Protein AF-A0AAV5U8G8-F1 (afdb_monomer_lite)

Radius of gyration: 18.08 Å; chains: 1; bounding box: 41×36×53 Å

Sequence (95 aa):
ITATPTMKFTYSPPLSWTWNPHATAGGGQSLSESAAQNRINSDIEYAVLKAVESYGYSTSGVSVRNAVGPESIVIAKPADTKCTAAGIPSIIVCC

Structure (mmCIF, N/CA/C/O backbone):
data_AF-A0AAV5U8G8-F1
#
_entry.id   AF-A0AAV5U8G8-F1
#
loop_
_atom_site.group_PDB
_atom_site.id
_atom_site.type_symbol
_atom_site.label_atom_id
_atom_site.label_alt_id
_atom_site.label_comp_id
_atom_site.label_asym_id
_atom_site.label_entity_id
_atom_site.label_seq_id
_atom_site.pdbx_PDB_ins_code
_atom_site.Cartn_x
_atom_site.Cartn_y
_atom_site.Cartn_z
_atom_site.occupancy
_atom_site.B_iso_or_equiv
_atom_site.auth_seq_id
_atom_site.auth_comp_id
_atom_site.auth_asym_id
_atom_site.auth_atom_id
_atom_site.pdbx_PDB_model_num
ATOM 1 N N . ILE A 1 1 ? -9.696 8.481 25.656 1.00 56.03 1 ILE A N 1
ATOM 2 C CA . ILE A 1 1 ? -9.118 7.123 25.520 1.00 56.03 1 ILE A CA 1
ATOM 3 C C . ILE A 1 1 ? -8.782 6.940 24.052 1.00 56.03 1 ILE A C 1
ATOM 5 O O . ILE A 1 1 ? -9.686 7.055 23.236 1.00 56.03 1 ILE A O 1
ATOM 9 N N . THR A 1 2 ? -7.510 6.739 23.718 1.00 62.75 2 THR A N 1
ATOM 10 C CA . THR A 1 2 ? -7.081 6.420 22.349 1.00 62.75 2 THR A CA 1
ATOM 11 C C . THR A 1 2 ? -6.875 4.916 22.291 1.00 62.75 2 THR A C 1
ATOM 13 O O . THR A 1 2 ? -6.036 4.391 23.019 1.00 62.75 2 THR A O 1
ATOM 16 N N . ALA A 1 3 ? -7.682 4.217 21.496 1.00 67.56 3 ALA A N 1
ATOM 17 C CA . ALA A 1 3 ? -7.505 2.791 21.258 1.00 67.56 3 ALA A CA 1
ATOM 18 C C . ALA A 1 3 ? -6.594 2.609 20.040 1.00 67.56 3 ALA A C 1
ATOM 20 O O . ALA A 1 3 ? -6.887 3.142 18.972 1.00 67.56 3 ALA A O 1
ATOM 21 N N . THR A 1 4 ? -5.509 1.854 20.203 1.00 70.75 4 THR A N 1
ATOM 22 C CA . THR A 1 4 ? -4.548 1.558 19.130 1.00 70.75 4 THR A CA 1
ATOM 23 C C . THR A 1 4 ? -4.569 0.054 18.848 1.00 70.75 4 THR A C 1
ATOM 25 O O . THR A 1 4 ? -3.691 -0.669 19.321 1.00 70.75 4 THR A O 1
ATOM 28 N N . PRO A 1 5 ? -5.611 -0.466 18.175 1.00 69.38 5 PRO A N 1
ATOM 29 C CA . PRO A 1 5 ? -5.705 -1.890 17.888 1.00 69.38 5 PRO A CA 1
ATOM 30 C C . PRO A 1 5 ? -4.618 -2.309 16.892 1.00 69.38 5 PRO A C 1
ATOM 32 O O . PRO A 1 5 ? -4.447 -1.688 15.845 1.00 69.38 5 PRO A O 1
ATOM 35 N N . THR A 1 6 ? -3.908 -3.394 17.198 1.00 73.88 6 THR A N 1
ATOM 36 C CA . THR A 1 6 ? -2.982 -4.028 16.251 1.00 73.88 6 THR A CA 1
ATOM 37 C C . THR A 1 6 ? -3.747 -5.059 15.430 1.00 73.88 6 THR A C 1
ATOM 39 O O . THR A 1 6 ? -4.318 -5.993 15.988 1.00 73.88 6 THR A O 1
ATOM 42 N N . MET A 1 7 ? -3.749 -4.911 14.105 1.00 69.94 7 MET A N 1
ATOM 43 C CA . MET A 1 7 ? -4.390 -5.850 13.181 1.00 69.94 7 MET A CA 1
ATOM 44 C C . MET A 1 7 ? -3.329 -6.624 12.398 1.00 69.94 7 MET A C 1
ATOM 46 O O . MET A 1 7 ? -2.318 -6.057 11.987 1.00 69.94 7 MET A O 1
ATOM 50 N N . LYS A 1 8 ? -3.566 -7.919 12.170 1.00 75.31 8 LYS A N 1
ATOM 51 C CA . LYS A 1 8 ? -2.730 -8.760 11.308 1.00 75.31 8 LYS A CA 1
ATOM 52 C C . LYS A 1 8 ? -3.512 -9.086 10.041 1.00 75.31 8 LYS A C 1
ATOM 54 O O . LYS A 1 8 ? -4.589 -9.665 10.127 1.00 75.31 8 LYS A O 1
ATOM 59 N N . PHE A 1 9 ? -2.955 -8.749 8.885 1.00 71.19 9 PHE A N 1
ATOM 60 C CA . PHE A 1 9 ? -3.499 -9.116 7.581 1.00 71.19 9 PHE A CA 1
ATOM 61 C C . PHE A 1 9 ? -2.447 -9.881 6.782 1.00 71.19 9 PHE A C 1
ATOM 63 O O . PHE A 1 9 ? -1.246 -9.634 6.901 1.00 71.19 9 PHE A O 1
ATOM 70 N N . THR A 1 10 ? -2.908 -10.836 5.984 1.00 76.62 10 THR A N 1
ATOM 71 C CA . THR A 1 10 ? -2.081 -11.539 5.005 1.00 76.62 10 THR A CA 1
ATOM 72 C C . THR A 1 10 ? -2.331 -10.886 3.657 1.00 76.62 10 THR A C 1
ATOM 74 O O . THR A 1 10 ? -3.479 -10.757 3.243 1.00 76.62 10 THR A O 1
ATOM 77 N N . TYR A 1 11 ? -1.268 -10.458 2.987 1.00 74.25 11 TYR A N 1
ATOM 78 C CA . TYR A 1 11 ? -1.335 -9.872 1.653 1.00 74.25 11 TYR A CA 1
ATOM 79 C C . TYR A 1 11 ? -0.423 -10.651 0.704 1.00 74.25 11 TYR A C 1
ATOM 81 O O . TYR A 1 11 ? 0.547 -11.277 1.131 1.00 74.25 11 TYR A O 1
ATOM 89 N N . SER A 1 12 ? -0.749 -10.612 -0.586 1.00 78.38 12 SER A N 1
ATOM 90 C CA . SER A 1 12 ? 0.134 -11.059 -1.660 1.00 78.38 12 SER A CA 1
ATOM 91 C C . SER A 1 12 ? 0.582 -9.806 -2.413 1.00 78.38 12 SER A C 1
ATOM 93 O O . SER A 1 12 ? -0.272 -9.151 -3.015 1.00 78.38 12 SER A O 1
ATOM 95 N N . PRO A 1 13 ? 1.860 -9.398 -2.303 1.00 73.69 13 PRO A N 1
ATOM 96 C CA . PRO A 1 13 ? 2.308 -8.132 -2.865 1.00 73.69 13 PRO A CA 1
ATOM 97 C C . PRO A 1 13 ? 2.246 -8.181 -4.401 1.00 73.69 13 PRO A C 1
ATOM 99 O O . PRO A 1 13 ? 2.832 -9.081 -5.009 1.00 73.69 13 PRO A O 1
ATOM 102 N N . PRO A 1 14 ? 1.541 -7.243 -5.055 1.00 78.75 14 PRO A N 1
ATOM 103 C CA . PRO A 1 14 ? 1.546 -7.142 -6.507 1.00 78.75 14 PRO A CA 1
ATOM 104 C C . PRO A 1 14 ? 2.902 -6.634 -7.017 1.00 78.75 14 PRO A C 1
ATOM 106 O O . PRO A 1 14 ? 3.630 -5.928 -6.322 1.00 78.75 14 PRO A O 1
ATOM 109 N N . LEU A 1 15 ? 3.208 -6.901 -8.291 1.00 76.06 15 LEU A N 1
ATOM 110 C CA . LEU A 1 15 ? 4.422 -6.399 -8.958 1.00 76.06 15 LEU A CA 1
ATOM 111 C C . LEU A 1 15 ? 4.562 -4.864 -8.895 1.00 76.06 15 LEU A C 1
ATOM 113 O O . LEU A 1 15 ? 5.674 -4.345 -8.947 1.00 76.06 15 LEU A O 1
ATOM 117 N N . SER A 1 16 ? 3.462 -4.126 -8.729 1.00 77.62 16 SER A N 1
ATOM 118 C CA . SER A 1 16 ? 3.450 -2.666 -8.569 1.00 77.62 16 SER A CA 1
ATOM 119 C C . SER A 1 16 ? 4.097 -2.162 -7.271 1.00 77.62 16 SER A C 1
ATOM 121 O O . SER A 1 16 ? 4.453 -0.982 -7.212 1.00 77.62 16 SER A O 1
ATOM 123 N N . TRP A 1 17 ? 4.259 -3.028 -6.263 1.00 82.25 17 TRP A N 1
ATOM 124 C CA . TRP A 1 17 ? 4.968 -2.743 -5.004 1.00 82.25 17 TRP A CA 1
ATOM 125 C C . TRP A 1 17 ? 6.483 -2.882 -5.139 1.00 82.25 17 TRP A C 1
ATOM 127 O O . TRP A 1 17 ? 7.228 -2.598 -4.206 1.00 82.25 17 TRP A O 1
ATOM 137 N N . THR A 1 18 ? 6.945 -3.316 -6.307 1.00 81.69 18 THR A N 1
ATOM 138 C CA . THR A 1 18 ? 8.362 -3.483 -6.593 1.00 81.69 18 THR A CA 1
ATOM 139 C C . THR A 1 18 ? 8.847 -2.323 -7.445 1.00 81.69 18 THR A C 1
ATOM 141 O O . THR A 1 18 ? 8.075 -1.677 -8.172 1.00 81.69 18 THR A O 1
ATOM 144 N N . TRP A 1 19 ? 10.136 -2.035 -7.342 1.00 82.19 19 TRP A N 1
ATOM 145 C CA . TRP A 1 19 ? 10.776 -1.013 -8.153 1.00 82.19 19 TRP A CA 1
ATOM 146 C C . TRP A 1 19 ? 11.977 -1.584 -8.892 1.00 82.19 19 TRP A C 1
ATOM 148 O O . TRP A 1 19 ? 12.625 -2.522 -8.424 1.00 82.19 19 TRP A O 1
ATOM 158 N N . ASN A 1 20 ? 12.264 -1.017 -10.062 1.00 76.62 20 ASN A N 1
ATOM 159 C CA . ASN A 1 20 ? 13.437 -1.388 -10.840 1.00 76.62 20 ASN A CA 1
ATOM 160 C C . ASN A 1 20 ? 14.411 -0.197 -10.910 1.00 76.62 20 ASN A C 1
ATOM 162 O O . ASN A 1 20 ? 14.049 0.829 -11.490 1.00 76.62 20 ASN A O 1
ATOM 166 N N . PRO A 1 21 ? 15.633 -0.307 -10.345 1.00 69.31 21 PRO A N 1
ATOM 167 C CA . PRO A 1 21 ? 16.659 0.736 -10.451 1.00 69.31 21 PRO A CA 1
ATOM 168 C C . PRO A 1 21 ? 17.180 0.924 -11.877 1.00 69.31 21 PRO A C 1
ATOM 170 O O . PRO A 1 21 ? 17.692 1.989 -12.221 1.00 69.31 21 PRO A O 1
ATOM 173 N N . HIS A 1 22 ? 17.072 -0.102 -12.718 1.00 65.50 22 HIS A N 1
ATOM 174 C CA . HIS A 1 22 ? 17.391 -0.008 -14.131 1.00 65.50 22 HIS A CA 1
ATOM 175 C C . HIS A 1 22 ? 16.133 0.477 -14.850 1.00 65.50 22 HIS A C 1
ATOM 177 O O . HIS A 1 22 ? 15.050 -0.035 -14.589 1.00 65.50 22 HIS A O 1
ATOM 183 N N . ALA A 1 23 ? 16.259 1.457 -15.750 1.00 58.75 23 ALA A N 1
ATOM 184 C CA . ALA A 1 23 ? 15.174 2.224 -16.391 1.00 58.75 23 ALA A CA 1
ATOM 185 C C . ALA A 1 23 ? 14.177 1.421 -17.273 1.00 58.75 23 ALA A C 1
ATOM 187 O O . ALA A 1 23 ? 13.566 1.947 -18.198 1.00 58.75 23 ALA A O 1
ATOM 188 N N . THR A 1 24 ? 14.009 0.131 -17.007 1.00 61.97 24 THR A N 1
ATOM 189 C CA . THR A 1 24 ? 13.047 -0.791 -17.601 1.00 61.97 24 THR A CA 1
ATOM 190 C C . THR A 1 24 ? 12.082 -1.266 -16.514 1.00 61.97 24 THR A C 1
ATOM 192 O O . THR A 1 24 ? 12.103 -2.421 -16.097 1.00 61.97 24 THR A O 1
ATOM 195 N N . ALA A 1 25 ? 11.210 -0.370 -16.042 1.00 59.69 25 ALA A N 1
ATOM 196 C CA . ALA A 1 25 ? 10.023 -0.800 -15.307 1.00 59.69 25 ALA A CA 1
ATOM 197 C C . ALA A 1 25 ? 9.142 -1.623 -16.262 1.00 59.69 25 ALA A C 1
ATOM 199 O O . ALA A 1 25 ? 8.531 -1.085 -17.187 1.00 59.69 25 ALA A O 1
ATOM 200 N N . GLY A 1 26 ? 9.135 -2.943 -16.084 1.00 65.44 26 GLY A N 1
ATOM 201 C CA . GLY A 1 26 ? 8.268 -3.865 -16.815 1.00 65.44 26 GLY A CA 1
ATOM 202 C C . GLY A 1 26 ? 7.019 -4.183 -15.998 1.00 65.44 26 GLY A C 1
ATOM 203 O O . GLY A 1 26 ? 7.034 -4.074 -14.779 1.00 65.44 26 GLY A O 1
ATOM 204 N N . GLY A 1 27 ? 5.912 -4.562 -16.643 1.00 65.12 27 GLY A N 1
ATOM 205 C CA . GLY A 1 27 ? 4.775 -5.186 -15.944 1.00 65.12 27 GLY A CA 1
ATOM 206 C C . GLY A 1 27 ? 4.109 -4.360 -14.828 1.00 65.12 27 GLY A C 1
ATOM 207 O O . GLY A 1 27 ? 3.534 -4.945 -13.917 1.00 65.12 27 GLY A O 1
ATOM 208 N N . GLY A 1 28 ? 4.184 -3.023 -14.870 1.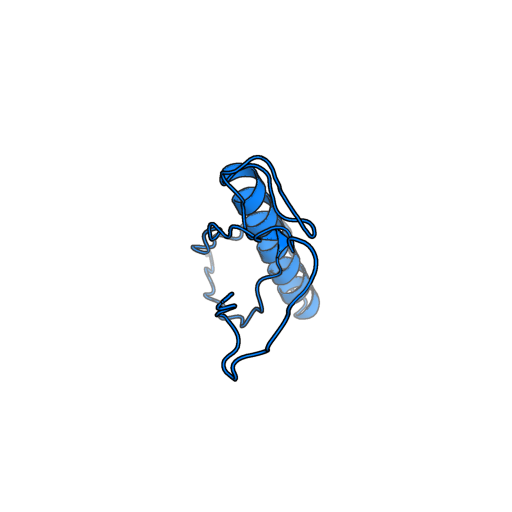00 69.88 28 GLY A N 1
ATOM 209 C CA . GLY A 1 28 ? 3.536 -2.138 -13.886 1.00 69.88 28 GLY A CA 1
ATOM 210 C C . GLY A 1 28 ? 4.376 -1.775 -12.651 1.00 69.88 28 GLY A C 1
ATOM 211 O O . GLY A 1 28 ? 3.847 -1.126 -11.742 1.00 69.88 28 GLY A O 1
ATOM 212 N N . GLN A 1 29 ? 5.660 -2.149 -12.631 1.00 75.25 29 GLN A N 1
ATOM 213 C CA . GLN A 1 29 ? 6.636 -1.764 -11.604 1.00 75.25 29 GLN A CA 1
ATOM 214 C C . GLN A 1 29 ? 6.847 -0.245 -11.511 1.00 75.25 29 GLN A C 1
ATOM 216 O O . GLN A 1 29 ? 6.600 0.502 -12.462 1.00 75.25 29 GLN A O 1
ATOM 221 N N . SER A 1 30 ? 7.341 0.215 -10.362 1.00 80.44 30 SER A N 1
ATOM 222 C CA . SER A 1 30 ? 7.699 1.620 -10.159 1.00 80.44 30 SER A CA 1
ATOM 223 C C . SER A 1 30 ? 9.125 1.917 -10.636 1.00 80.44 30 SER A C 1
ATOM 225 O O . SER A 1 30 ? 10.023 1.086 -10.517 1.00 80.44 30 SER A O 1
ATOM 227 N N . LEU A 1 31 ? 9.351 3.130 -11.148 1.00 75.56 31 LEU A N 1
ATOM 228 C CA . LEU A 1 31 ? 10.677 3.591 -11.594 1.00 75.56 31 LEU A CA 1
ATOM 229 C C . LEU A 1 31 ? 11.601 4.004 -10.437 1.00 75.56 31 LEU A C 1
ATOM 231 O O . LEU A 1 31 ? 12.787 4.235 -10.645 1.00 75.56 31 LEU A O 1
ATOM 235 N N . SER A 1 32 ? 11.061 4.145 -9.226 1.00 81.25 32 SER A N 1
ATOM 236 C CA . SER A 1 32 ? 11.813 4.516 -8.032 1.00 81.25 32 SER A CA 1
ATOM 237 C C . SER A 1 32 ? 11.253 3.817 -6.801 1.00 81.25 32 SER A C 1
ATOM 239 O O . SER A 1 32 ? 10.059 3.508 -6.732 1.00 81.25 32 SER A O 1
ATOM 241 N N . GLU A 1 33 ? 12.120 3.621 -5.812 1.00 83.31 33 GLU A N 1
ATOM 242 C CA . GLU A 1 33 ? 11.762 3.081 -4.501 1.00 83.31 33 GLU A CA 1
ATOM 243 C C . GLU A 1 33 ? 10.653 3.907 -3.836 1.00 83.31 33 GLU A C 1
ATOM 245 O O . GLU A 1 33 ? 9.649 3.364 -3.388 1.00 83.31 33 GLU A O 1
ATOM 250 N N . SER A 1 34 ? 10.773 5.239 -3.862 1.00 85.06 34 SER A N 1
ATOM 251 C CA . SER A 1 34 ? 9.771 6.141 -3.279 1.00 85.06 34 SER A CA 1
ATOM 252 C C . SER A 1 34 ? 8.397 6.004 -3.942 1.00 85.06 34 SER A C 1
ATOM 254 O O . SER A 1 34 ? 7.377 6.010 -3.251 1.00 85.06 34 SER A O 1
ATOM 256 N N . ALA A 1 35 ? 8.342 5.829 -5.265 1.00 83.94 35 ALA A N 1
ATOM 257 C CA . ALA A 1 35 ? 7.076 5.617 -5.959 1.00 83.94 35 ALA A CA 1
ATOM 258 C C . ALA A 1 35 ? 6.436 4.270 -5.581 1.00 83.94 35 ALA A C 1
ATOM 260 O O . ALA A 1 35 ? 5.222 4.215 -5.374 1.00 83.94 35 ALA A O 1
ATOM 261 N N . ALA A 1 36 ? 7.240 3.212 -5.428 1.00 83.19 36 ALA A N 1
ATOM 262 C CA . ALA A 1 36 ? 6.750 1.921 -4.951 1.00 83.19 36 ALA A CA 1
ATOM 263 C C . ALA A 1 36 ? 6.261 2.001 -3.498 1.00 83.19 36 ALA A C 1
ATOM 265 O O . ALA A 1 36 ? 5.163 1.532 -3.203 1.00 83.19 36 ALA A O 1
ATOM 266 N N . GL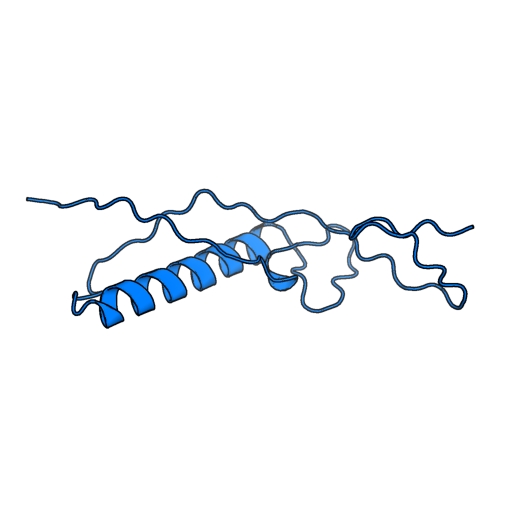N A 1 37 ? 7.006 2.672 -2.614 1.00 87.31 37 GLN A N 1
ATOM 267 C CA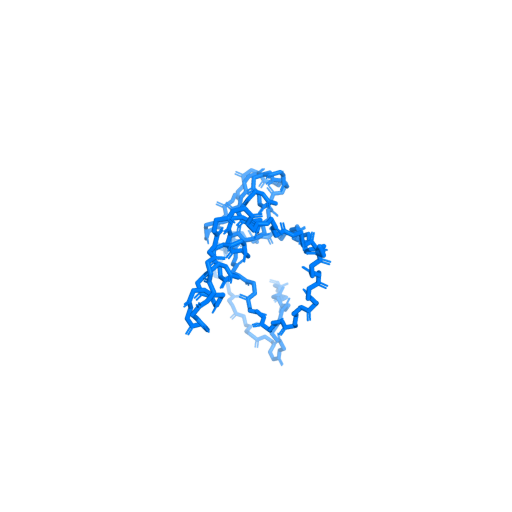 . GLN A 1 37 ? 6.606 2.876 -1.220 1.00 87.31 37 GLN A CA 1
ATOM 268 C C . GLN A 1 37 ? 5.280 3.639 -1.109 1.00 87.31 37 GLN A C 1
ATOM 270 O O . GLN A 1 37 ? 4.428 3.274 -0.302 1.00 87.31 37 GLN A O 1
ATOM 275 N N . ASN A 1 38 ? 5.071 4.668 -1.935 1.00 87.38 38 ASN A N 1
ATOM 276 C CA . ASN A 1 38 ? 3.807 5.405 -1.952 1.00 87.38 38 ASN A CA 1
ATOM 277 C C . ASN A 1 38 ? 2.631 4.503 -2.347 1.00 87.38 38 ASN A C 1
ATOM 279 O O . ASN A 1 38 ? 1.581 4.573 -1.714 1.00 87.38 38 ASN A O 1
ATOM 283 N N . ARG A 1 39 ? 2.813 3.614 -3.334 1.00 86.31 39 ARG A N 1
ATOM 284 C CA . ARG A 1 39 ? 1.781 2.640 -3.723 1.00 86.31 39 ARG A CA 1
ATOM 285 C C . ARG A 1 39 ? 1.489 1.632 -2.616 1.00 86.31 39 ARG A C 1
ATOM 287 O O . ARG A 1 39 ? 0.324 1.417 -2.312 1.00 86.31 39 ARG A O 1
ATOM 294 N N . ILE A 1 40 ? 2.524 1.084 -1.977 1.00 87.88 40 ILE A N 1
ATOM 295 C CA . ILE A 1 40 ? 2.375 0.186 -0.819 1.00 87.88 40 ILE A CA 1
ATOM 296 C C . ILE A 1 40 ? 1.550 0.865 0.274 1.00 87.88 40 ILE A C 1
ATOM 298 O O . ILE A 1 40 ? 0.588 0.290 0.779 1.00 87.88 40 ILE A O 1
ATOM 302 N N . ASN A 1 41 ? 1.905 2.106 0.613 1.00 88.50 41 ASN A N 1
ATOM 303 C CA . ASN A 1 41 ? 1.213 2.862 1.648 1.00 88.50 41 ASN A CA 1
ATOM 304 C C . ASN A 1 41 ? -0.261 3.076 1.290 1.00 88.50 41 ASN A C 1
ATOM 306 O O . ASN A 1 41 ? -1.118 2.791 2.122 1.00 88.50 41 ASN A O 1
ATOM 310 N N . SER A 1 42 ? -0.560 3.510 0.061 1.00 87.94 42 SER A N 1
ATOM 311 C CA . SER A 1 42 ? -1.939 3.727 -0.391 1.00 87.94 42 SER A CA 1
ATOM 312 C C . SER A 1 42 ? -2.761 2.439 -0.446 1.00 87.94 42 SER A C 1
ATOM 314 O O . SER A 1 42 ? -3.908 2.437 -0.004 1.00 87.94 42 SER A O 1
ATOM 316 N N . ASP A 1 43 ? -2.190 1.340 -0.941 1.00 86.50 43 ASP A N 1
ATOM 317 C CA . ASP A 1 43 ? -2.895 0.062 -1.058 1.00 86.50 43 ASP A CA 1
ATOM 318 C C . ASP A 1 43 ? -3.197 -0.536 0.325 1.00 86.50 43 ASP A C 1
ATOM 320 O O . ASP A 1 43 ? -4.314 -1.001 0.573 1.00 86.50 43 ASP A O 1
ATOM 324 N N . ILE A 1 44 ? -2.232 -0.487 1.253 1.00 86.50 44 ILE A N 1
ATOM 325 C CA . ILE A 1 44 ? -2.423 -0.952 2.635 1.00 86.50 44 ILE A CA 1
ATOM 326 C C . ILE A 1 44 ? -3.429 -0.065 3.366 1.00 86.50 44 ILE A C 1
ATOM 328 O O . ILE A 1 44 ? -4.320 -0.584 4.038 1.00 86.50 44 ILE A O 1
ATOM 332 N N . GLU A 1 45 ? -3.309 1.257 3.243 1.00 88.00 45 GLU A N 1
ATOM 333 C CA . GLU A 1 45 ? -4.247 2.188 3.864 1.00 88.00 45 GLU A CA 1
ATOM 334 C C . GLU A 1 45 ? -5.668 1.933 3.363 1.00 88.00 45 GLU A C 1
ATOM 336 O O . GLU A 1 45 ? -6.576 1.740 4.170 1.00 88.00 45 GLU A O 1
ATOM 341 N N . TYR A 1 46 ? -5.853 1.812 2.049 1.00 87.62 46 TYR A N 1
ATOM 342 C CA . TYR A 1 46 ? -7.151 1.498 1.465 1.00 87.62 46 TYR A CA 1
ATOM 343 C C . TYR A 1 46 ? -7.708 0.165 1.982 1.00 87.62 46 TYR A C 1
ATOM 345 O O . TYR A 1 46 ? -8.848 0.116 2.447 1.00 87.62 46 TYR A O 1
ATOM 353 N N . ALA A 1 47 ? -6.910 -0.907 1.963 1.00 85.94 47 ALA A N 1
ATOM 354 C CA . ALA A 1 47 ? -7.342 -2.222 2.433 1.00 85.94 47 ALA A CA 1
ATOM 355 C C . ALA A 1 47 ? -7.756 -2.203 3.915 1.00 85.94 47 ALA A C 1
ATOM 357 O O . ALA A 1 47 ? -8.785 -2.777 4.282 1.00 85.94 47 ALA A O 1
ATOM 358 N N . VAL A 1 48 ? -6.994 -1.504 4.760 1.00 85.25 48 VAL A N 1
ATOM 359 C CA . VAL A 1 48 ? -7.304 -1.357 6.187 1.00 85.25 48 VAL A CA 1
ATOM 360 C C . VAL A 1 48 ? -8.573 -0.532 6.385 1.00 85.25 48 VAL A C 1
ATOM 362 O O . VAL A 1 48 ? -9.450 -0.959 7.132 1.00 85.25 48 VAL A O 1
ATOM 365 N N . LEU A 1 49 ? -8.724 0.603 5.700 1.00 87.81 49 LEU A N 1
ATOM 366 C CA . LEU A 1 49 ? -9.923 1.436 5.821 1.00 87.81 49 LEU A CA 1
ATOM 367 C C . LEU A 1 49 ? -11.182 0.690 5.362 1.00 87.81 49 LEU A C 1
ATOM 369 O O . LEU A 1 49 ? -12.196 0.749 6.053 1.00 87.81 49 LEU A O 1
ATOM 373 N N . LYS A 1 50 ? -11.114 -0.076 4.264 1.00 86.12 50 LYS A N 1
ATOM 374 C CA . LYS A 1 50 ? -12.229 -0.929 3.812 1.00 86.12 50 LYS A CA 1
ATOM 375 C C . LYS A 1 50 ? -12.568 -2.022 4.823 1.00 86.12 50 LYS A C 1
ATOM 377 O O . LYS A 1 50 ? -13.747 -2.295 5.036 1.00 86.12 50 LYS A O 1
ATOM 382 N N . ALA A 1 51 ? -11.567 -2.628 5.462 1.00 84.06 51 ALA A N 1
ATOM 383 C CA . ALA A 1 51 ? -11.805 -3.601 6.522 1.00 84.06 51 ALA A CA 1
ATOM 384 C C . ALA A 1 51 ? -12.493 -2.939 7.727 1.00 84.06 51 ALA A C 1
ATOM 386 O O . ALA A 1 51 ? -13.546 -3.404 8.153 1.00 84.06 51 ALA A O 1
ATOM 387 N N . VAL A 1 52 ? -11.963 -1.820 8.227 1.00 85.25 52 VAL A N 1
ATOM 388 C CA . VAL A 1 52 ? -12.530 -1.052 9.353 1.00 85.25 52 VAL A CA 1
ATOM 389 C C . VAL A 1 52 ? -13.977 -0.634 9.071 1.00 85.25 52 VAL A C 1
ATOM 391 O O . VAL A 1 52 ? -14.849 -0.844 9.917 1.00 85.25 52 VAL A O 1
ATOM 394 N N . GLU A 1 53 ? -14.244 -0.134 7.863 1.00 87.06 53 GLU A N 1
ATOM 395 C CA . GLU A 1 53 ? -15.589 0.207 7.393 1.00 87.06 53 GLU A CA 1
ATOM 396 C C . GLU A 1 53 ? -16.508 -1.026 7.373 1.00 87.06 53 GLU A C 1
ATOM 398 O O . GLU A 1 53 ? -17.634 -0.958 7.861 1.00 87.06 53 GLU A O 1
ATOM 403 N N . SER A 1 54 ? -16.027 -2.178 6.884 1.00 84.50 54 SER A N 1
ATOM 404 C CA . SER A 1 54 ? -16.813 -3.424 6.846 1.00 84.50 54 SER A CA 1
ATOM 405 C C . SER A 1 54 ? -17.182 -3.961 8.234 1.00 84.50 54 SER A C 1
ATOM 407 O O . SER A 1 54 ? -18.220 -4.601 8.387 1.00 84.50 54 SER A O 1
ATOM 409 N N . TYR A 1 55 ? -16.373 -3.658 9.254 1.00 83.06 55 TYR A N 1
ATOM 410 C CA . TYR A 1 55 ? -16.668 -3.973 10.653 1.00 83.06 55 TYR A CA 1
ATOM 411 C C . TYR A 1 55 ? -17.588 -2.936 11.326 1.00 83.06 55 TYR A C 1
ATOM 413 O O . TYR A 1 55 ? -17.937 -3.103 12.494 1.00 83.06 55 TYR A O 1
ATOM 421 N N . GLY A 1 56 ? -18.004 -1.885 10.611 1.00 82.38 56 GLY A N 1
ATOM 422 C CA . GLY A 1 56 ? -18.931 -0.863 11.106 1.00 82.38 56 GLY A CA 1
ATOM 423 C C . GLY A 1 56 ? -18.271 0.267 11.899 1.00 82.38 56 GLY A C 1
ATOM 424 O O . GLY A 1 56 ? -18.965 1.018 12.585 1.00 82.38 56 GLY A O 1
ATOM 425 N N . TYR A 1 57 ? -16.946 0.408 11.825 1.00 82.00 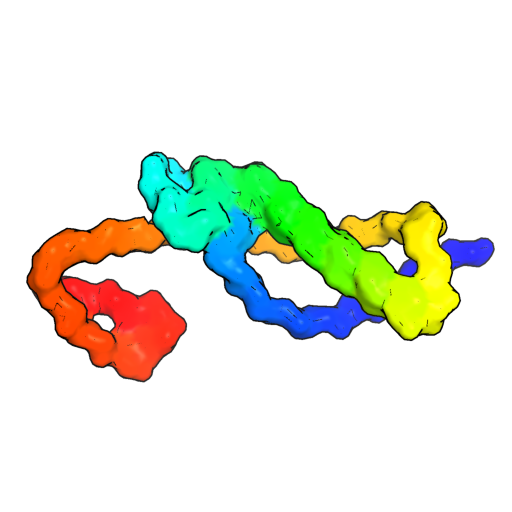57 TYR A N 1
ATOM 426 C CA . TYR A 1 57 ? -16.221 1.494 12.483 1.00 82.00 57 TYR A CA 1
ATOM 427 C C . TYR A 1 57 ? -16.041 2.697 11.551 1.00 82.00 57 TYR A C 1
ATOM 429 O O . TYR A 1 57 ? -15.850 2.554 10.344 1.00 82.00 57 TYR A O 1
ATOM 437 N N . SER A 1 58 ? -16.062 3.903 12.128 1.00 81.75 58 SER A N 1
ATOM 438 C CA . SER A 1 58 ? -15.755 5.126 11.383 1.00 81.75 58 SER A CA 1
ATOM 439 C C . SER A 1 58 ? -14.281 5.158 10.982 1.00 81.75 58 SER A C 1
ATOM 441 O O . SER A 1 58 ? -13.392 4.933 11.804 1.00 81.75 58 SER A O 1
ATOM 443 N N . THR A 1 59 ? -14.028 5.481 9.718 1.00 81.88 59 THR A N 1
ATOM 444 C CA . THR A 1 59 ? -12.691 5.663 9.141 1.00 81.88 59 THR A CA 1
ATOM 445 C C . THR A 1 59 ? -12.159 7.089 9.317 1.00 81.88 59 THR A C 1
ATOM 447 O O . THR A 1 59 ? -10.999 7.364 9.011 1.00 81.88 59 THR A O 1
ATOM 450 N N . SER A 1 60 ? -12.972 8.017 9.838 1.00 81.88 60 SER A N 1
ATOM 451 C CA . SER A 1 60 ? -12.567 9.408 10.055 1.00 81.88 60 SER A CA 1
ATOM 452 C C . SER A 1 60 ? -11.496 9.519 11.144 1.00 81.88 60 SER A C 1
ATOM 454 O O . SER A 1 60 ? -11.740 9.207 12.306 1.00 81.88 60 SER A O 1
ATOM 456 N N . GLY A 1 61 ? -10.309 10.004 10.767 1.00 77.12 61 GLY A N 1
ATOM 457 C CA . GLY A 1 61 ? -9.176 10.181 11.683 1.00 77.12 61 GLY A CA 1
ATOM 458 C C . GLY A 1 61 ? -8.348 8.915 11.927 1.00 77.12 61 GLY A C 1
ATOM 459 O O . GLY A 1 61 ? -7.454 8.931 12.774 1.00 77.12 61 GLY A O 1
ATOM 460 N N . VAL A 1 62 ? -8.611 7.828 11.194 1.00 79.44 62 VAL A N 1
ATOM 461 C CA . VAL A 1 62 ? -7.771 6.626 11.223 1.00 79.44 62 VAL A CA 1
ATOM 462 C C . VAL A 1 62 ? -6.493 6.904 10.434 1.00 79.44 62 VAL A C 1
ATOM 464 O O . VAL A 1 62 ? -6.550 7.322 9.284 1.00 79.44 62 VAL A O 1
ATOM 467 N N . SER A 1 63 ? -5.338 6.667 11.056 1.00 81.94 63 SER A N 1
ATOM 468 C CA . SER A 1 63 ? -4.041 6.703 10.375 1.00 81.94 63 SER A CA 1
ATOM 469 C C . SER A 1 63 ? -3.439 5.306 10.364 1.00 81.94 63 SER A C 1
ATOM 471 O O . SER A 1 63 ? -3.379 4.634 11.397 1.00 81.94 63 SER A O 1
ATOM 473 N N . VAL A 1 64 ? -3.009 4.861 9.188 1.00 81.12 64 VAL A N 1
ATOM 474 C CA . VAL A 1 64 ? -2.436 3.530 8.995 1.00 81.12 64 VAL A CA 1
ATOM 475 C C . VAL A 1 64 ? -0.923 3.664 8.913 1.00 81.12 64 VAL A C 1
ATOM 477 O O . VAL A 1 64 ? -0.388 4.367 8.060 1.00 81.12 64 VAL A O 1
ATOM 480 N N . ARG A 1 65 ? -0.217 2.993 9.823 1.00 80.56 65 ARG A N 1
ATOM 481 C CA . ARG A 1 65 ? 1.244 2.878 9.787 1.00 80.56 65 ARG A CA 1
ATOM 482 C C . ARG A 1 65 ? 1.599 1.448 9.431 1.00 80.56 65 ARG A C 1
ATOM 484 O O . ARG A 1 65 ? 1.127 0.520 10.082 1.00 80.56 65 ARG A O 1
ATOM 491 N N . ASN A 1 66 ? 2.434 1.280 8.417 1.00 80.00 66 ASN A N 1
ATOM 492 C CA . ASN A 1 66 ? 2.928 -0.021 7.999 1.00 80.00 66 ASN A CA 1
ATOM 493 C C . ASN A 1 66 ? 4.464 0.004 7.952 1.00 80.00 66 ASN A C 1
ATOM 495 O O . ASN A 1 66 ? 5.063 1.061 7.771 1.00 80.00 66 ASN A O 1
ATOM 499 N N . ALA A 1 67 ? 5.079 -1.158 8.159 1.00 81.00 67 ALA A N 1
ATOM 500 C CA . ALA A 1 67 ? 6.525 -1.360 8.065 1.00 81.00 67 ALA A CA 1
ATOM 501 C C . ALA A 1 67 ? 6.905 -2.151 6.798 1.00 81.00 67 ALA A C 1
ATOM 503 O O . ALA A 1 67 ? 7.962 -2.776 6.754 1.00 81.00 67 ALA A O 1
ATOM 504 N N . VAL A 1 68 ? 6.014 -2.190 5.802 1.00 81.88 68 VAL A N 1
ATOM 505 C CA . VAL A 1 68 ? 6.229 -2.923 4.554 1.00 81.88 68 VAL A CA 1
ATOM 506 C C . VAL A 1 68 ? 7.002 -2.019 3.599 1.00 81.88 68 VAL A C 1
ATOM 508 O O . VAL A 1 68 ? 6.554 -0.922 3.267 1.00 81.88 68 VAL A O 1
ATOM 511 N N . GLY A 1 69 ? 8.180 -2.481 3.188 1.00 82.00 69 GLY A N 1
ATOM 512 C CA . GLY A 1 69 ? 9.040 -1.785 2.236 1.00 82.00 69 GLY A CA 1
ATOM 513 C C . GLY A 1 69 ? 8.935 -2.380 0.830 1.00 82.00 69 GLY A C 1
ATOM 514 O O . GLY A 1 69 ? 8.621 -3.565 0.694 1.00 82.00 69 GLY A O 1
ATOM 515 N N . PRO A 1 70 ? 9.189 -1.583 -0.219 1.00 80.44 70 PRO A N 1
ATOM 516 C CA . PRO A 1 70 ? 9.240 -2.069 -1.586 1.00 80.44 70 PRO A CA 1
ATOM 517 C C . PRO A 1 70 ? 10.502 -2.890 -1.833 1.00 80.44 70 PRO A C 1
ATOM 519 O O . PRO A 1 70 ? 11.601 -2.529 -1.417 1.00 80.44 70 PRO A O 1
ATOM 522 N N . GLU A 1 71 ? 10.352 -3.977 -2.580 1.00 78.31 71 GLU A N 1
ATOM 523 C CA . GLU A 1 71 ? 11.478 -4.807 -3.003 1.00 78.31 71 GLU A CA 1
ATOM 524 C C . GLU A 1 71 ? 12.023 -4.328 -4.355 1.00 78.31 71 GLU A C 1
ATOM 526 O O . GLU A 1 71 ? 11.266 -3.901 -5.237 1.00 78.31 71 GLU A O 1
ATOM 531 N N . SER A 1 72 ? 13.344 -4.397 -4.534 1.00 73.44 72 SER A N 1
ATOM 532 C CA . SER A 1 72 ? 13.972 -4.136 -5.827 1.00 73.44 72 SER A CA 1
ATOM 533 C C . SER A 1 72 ? 13.947 -5.408 -6.676 1.00 73.44 72 SER A C 1
ATOM 535 O O . SER A 1 72 ? 14.577 -6.411 -6.346 1.00 73.44 72 SER A O 1
ATOM 537 N N . ILE A 1 73 ? 13.209 -5.381 -7.787 1.00 68.94 73 ILE A N 1
ATOM 538 C CA . ILE A 1 73 ? 13.122 -6.518 -8.711 1.00 68.94 73 ILE A CA 1
ATOM 539 C C . ILE A 1 73 ? 13.469 -6.049 -10.115 1.00 68.94 73 ILE A C 1
ATOM 541 O O . ILE A 1 73 ? 12.800 -5.188 -10.688 1.00 68.94 73 ILE A O 1
ATOM 545 N N . VAL A 1 74 ? 14.482 -6.681 -10.701 1.00 64.75 74 VAL A N 1
ATOM 546 C CA . VAL A 1 74 ? 14.844 -6.494 -12.104 1.00 64.75 74 VAL A CA 1
ATOM 547 C C . VAL A 1 74 ? 14.152 -7.580 -12.919 1.00 64.75 74 VAL A C 1
ATOM 549 O O . VAL A 1 74 ? 14.580 -8.733 -12.922 1.00 64.75 74 VAL A O 1
ATOM 552 N N . ILE A 1 75 ? 13.077 -7.222 -13.624 1.00 60.47 75 ILE A N 1
ATOM 553 C CA . ILE A 1 75 ? 12.503 -8.117 -14.632 1.00 60.47 75 ILE A CA 1
ATOM 554 C C . ILE A 1 75 ? 13.448 -8.073 -15.831 1.00 60.47 75 ILE A C 1
ATOM 556 O O . ILE A 1 75 ? 13.452 -7.106 -16.596 1.00 60.47 75 ILE A O 1
ATOM 560 N N . ALA A 1 76 ? 14.281 -9.103 -15.985 1.00 53.16 76 ALA A N 1
ATOM 561 C CA . ALA A 1 76 ? 15.052 -9.276 -17.205 1.00 53.16 76 ALA A CA 1
ATOM 562 C C . ALA A 1 76 ? 14.073 -9.298 -18.387 1.00 53.16 76 ALA A C 1
ATOM 564 O O . ALA A 1 76 ? 13.125 -10.087 -18.412 1.00 53.16 76 ALA A O 1
ATOM 565 N N . LYS A 1 77 ? 14.278 -8.401 -19.359 1.00 45.94 77 LYS A N 1
ATOM 566 C CA . LYS A 1 77 ? 13.580 -8.465 -20.647 1.00 45.94 77 LYS A CA 1
ATOM 567 C C . LYS A 1 77 ? 13.781 -9.892 -21.174 1.00 45.94 77 LYS A C 1
ATOM 569 O O . LYS A 1 77 ? 14.933 -10.333 -21.164 1.00 45.94 77 LYS A O 1
ATOM 574 N N . PRO A 1 78 ? 12.742 -10.625 -21.611 1.00 43.62 78 PRO A N 1
ATOM 575 C CA . PRO A 1 78 ? 12.988 -11.864 -22.323 1.00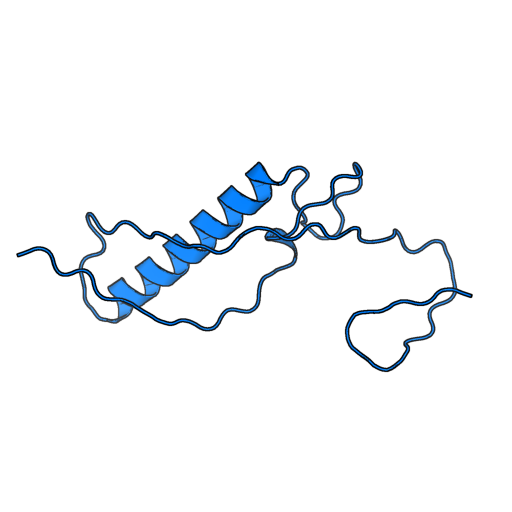 43.62 78 PRO A CA 1
ATOM 576 C C . PRO A 1 78 ? 13.735 -11.472 -23.598 1.00 43.62 78 PRO A C 1
ATOM 578 O O . PRO A 1 78 ? 13.150 -10.916 -24.525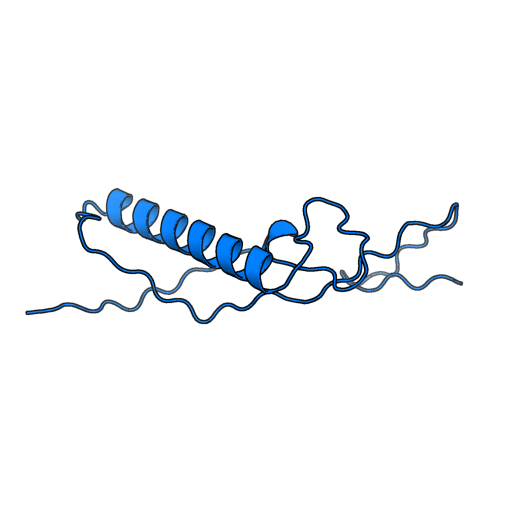 1.00 43.62 78 PRO A O 1
ATOM 581 N N . ALA A 1 79 ? 15.054 -11.666 -23.602 1.00 43.09 79 ALA A N 1
ATOM 582 C CA . ALA A 1 79 ? 15.786 -11.788 -24.843 1.00 43.09 79 ALA A CA 1
ATOM 583 C C . ALA A 1 79 ? 15.158 -12.973 -25.577 1.00 43.09 79 ALA A C 1
ATOM 585 O O . ALA A 1 79 ? 14.837 -13.990 -24.955 1.00 43.09 79 ALA A O 1
ATOM 586 N N . ASP A 1 80 ? 14.902 -12.784 -26.864 1.00 42.25 80 ASP A N 1
ATOM 587 C CA . ASP A 1 80 ? 14.303 -13.773 -27.740 1.00 42.25 80 ASP A CA 1
ATOM 588 C C . ASP A 1 80 ? 14.794 -15.196 -27.429 1.00 42.25 80 ASP A C 1
ATOM 590 O O . ASP A 1 80 ? 15.980 -15.493 -27.501 1.00 42.25 80 ASP A O 1
ATOM 594 N N . THR A 1 81 ? 13.835 -16.080 -27.144 1.00 46.84 81 THR A N 1
ATOM 595 C CA . THR A 1 81 ? 13.950 -17.536 -27.295 1.00 46.84 81 THR A CA 1
ATOM 596 C C . THR A 1 81 ? 15.055 -18.216 -26.471 1.00 46.84 81 THR A C 1
ATOM 598 O O . THR A 1 81 ? 16.153 -18.435 -26.965 1.00 46.84 81 THR A O 1
ATOM 601 N N . LYS A 1 82 ? 14.708 -18.693 -25.264 1.00 38.97 82 LYS A N 1
ATOM 602 C CA . LYS A 1 82 ? 14.542 -20.129 -24.907 1.00 38.97 82 LYS A CA 1
ATOM 603 C C . LYS A 1 82 ? 14.186 -20.244 -23.421 1.00 38.97 82 LYS A C 1
ATOM 605 O O . LYS A 1 82 ? 15.047 -20.248 -22.552 1.00 38.97 82 LYS A O 1
ATOM 610 N N . CYS A 1 83 ? 12.896 -20.354 -23.121 1.00 46.34 83 CYS A N 1
ATOM 611 C CA . CYS A 1 83 ? 12.453 -20.712 -21.779 1.00 46.34 83 CYS A CA 1
ATOM 612 C C . CYS A 1 83 ? 12.745 -22.195 -21.516 1.00 46.34 83 CYS A C 1
ATOM 614 O O . CYS A 1 83 ? 12.327 -23.043 -22.304 1.00 46.34 83 CYS A O 1
ATOM 616 N N . THR A 1 84 ? 13.304 -22.517 -20.352 1.00 40.62 84 THR A N 1
ATOM 617 C CA . THR A 1 84 ? 12.984 -23.783 -19.679 1.00 40.62 84 THR A CA 1
ATOM 618 C C . THR A 1 84 ? 12.706 -23.496 -18.214 1.00 40.62 84 THR A C 1
ATOM 620 O O . THR A 1 84 ? 13.565 -23.016 -17.482 1.00 40.62 84 THR A O 1
ATOM 623 N N . ALA A 1 85 ? 11.459 -23.737 -17.811 1.00 50.28 85 ALA A N 1
ATOM 624 C CA . ALA A 1 85 ? 10.993 -23.539 -16.450 1.00 50.28 85 ALA A CA 1
ATOM 625 C C . ALA A 1 85 ? 11.644 -24.573 -15.523 1.00 50.28 85 ALA A C 1
ATOM 627 O O . ALA A 1 85 ? 11.354 -25.765 -15.615 1.00 50.28 85 ALA A O 1
ATOM 628 N N . ALA A 1 86 ? 12.499 -24.111 -14.612 1.00 38.56 86 ALA A N 1
ATOM 629 C CA . ALA A 1 86 ? 13.036 -24.927 -13.534 1.00 38.56 86 ALA A CA 1
ATOM 630 C C . ALA A 1 86 ? 12.201 -24.714 -12.261 1.00 38.56 86 ALA A C 1
ATOM 632 O O . ALA A 1 86 ? 12.488 -23.842 -11.453 1.00 38.56 86 ALA A O 1
ATOM 633 N N . GLY A 1 87 ? 11.127 -25.495 -12.132 1.00 43.16 87 GLY A N 1
ATOM 634 C CA . GLY A 1 87 ? 10.683 -26.182 -10.907 1.00 43.16 87 GLY A CA 1
ATOM 635 C C . GLY A 1 87 ? 10.623 -25.517 -9.518 1.00 43.16 87 GLY A C 1
ATOM 636 O O . GLY A 1 87 ? 10.378 -26.263 -8.577 1.00 43.16 87 GLY A O 1
ATOM 637 N N . ILE A 1 88 ? 10.820 -24.208 -9.325 1.00 42.75 88 ILE A N 1
ATOM 638 C CA . ILE A 1 88 ? 10.657 -23.496 -8.035 1.00 42.75 88 ILE A CA 1
ATOM 639 C C . ILE A 1 88 ? 10.254 -22.039 -8.352 1.00 42.75 88 ILE A C 1
ATOM 641 O O . ILE A 1 88 ? 10.862 -21.450 -9.250 1.00 42.75 88 ILE A O 1
ATOM 645 N N . PRO A 1 89 ? 9.250 -21.412 -7.700 1.00 48.50 89 PRO A N 1
ATOM 646 C CA . PRO A 1 89 ? 8.721 -20.137 -8.176 1.00 48.50 89 PRO A CA 1
ATOM 647 C C . PRO A 1 89 ? 9.641 -18.988 -7.751 1.00 48.50 89 PRO A C 1
ATOM 649 O O . PRO A 1 89 ? 9.326 -18.347 -6.760 1.00 48.50 89 PRO A O 1
ATOM 652 N N . SER A 1 90 ? 10.785 -18.768 -8.423 1.00 51.47 90 SER A N 1
ATOM 653 C CA . SER A 1 90 ? 11.529 -17.478 -8.477 1.00 51.47 90 SER A CA 1
ATOM 654 C C . SER A 1 90 ? 12.905 -17.503 -9.172 1.00 51.47 90 SER A C 1
ATOM 656 O O . SER A 1 90 ? 13.637 -16.527 -9.050 1.00 51.47 90 SER A O 1
ATOM 658 N N . ILE A 1 91 ? 13.321 -18.535 -9.917 1.00 39.81 91 ILE A N 1
ATOM 659 C CA . ILE A 1 91 ? 14.626 -18.464 -10.612 1.00 39.81 91 ILE A CA 1
ATOM 660 C C . ILE A 1 91 ? 14.496 -18.900 -12.072 1.00 39.81 91 ILE A C 1
ATOM 662 O O . ILE A 1 91 ? 14.266 -20.066 -12.378 1.00 39.81 91 ILE A O 1
ATOM 666 N N . ILE A 1 92 ? 14.671 -17.936 -12.979 1.00 46.34 92 ILE A N 1
ATOM 667 C CA . ILE A 1 92 ? 14.908 -18.177 -14.404 1.00 46.34 92 ILE A CA 1
ATOM 668 C C . ILE A 1 92 ? 16.422 -18.329 -14.568 1.00 46.34 92 ILE A C 1
ATOM 670 O O . ILE A 1 92 ? 17.159 -17.357 -14.422 1.00 46.34 92 ILE A O 1
ATOM 674 N N . VAL A 1 93 ? 16.885 -19.547 -14.849 1.00 40.28 93 VAL A N 1
ATOM 675 C CA . VAL A 1 93 ? 18.256 -19.788 -15.319 1.00 40.28 93 VAL A CA 1
ATOM 676 C C . VAL A 1 93 ? 18.210 -19.863 -16.841 1.00 40.28 93 VAL A C 1
ATOM 678 O O . VAL A 1 93 ? 17.538 -20.732 -17.394 1.00 40.28 93 VAL A O 1
ATOM 681 N N . CYS A 1 94 ? 18.911 -18.949 -17.509 1.00 40.28 94 CYS A N 1
ATOM 682 C CA . CYS A 1 94 ? 19.174 -19.030 -18.943 1.00 40.28 94 CYS A CA 1
ATOM 683 C C . CYS A 1 94 ? 20.501 -19.768 -19.163 1.00 40.28 94 CYS A C 1
ATOM 685 O O . CYS A 1 94 ? 21.491 -19.440 -18.505 1.00 40.28 94 CYS A O 1
ATOM 687 N N . CYS A 1 95 ? 20.505 -20.752 -20.066 1.00 39.12 95 CYS A N 1
ATOM 688 C CA . CYS A 1 95 ? 21.729 -21.286 -20.668 1.00 39.12 95 CYS A CA 1
ATOM 689 C C . CYS A 1 95 ? 22.181 -20.392 -21.821 1.00 39.12 95 CYS A C 1
ATOM 691 O O . CYS A 1 95 ? 21.290 -19.911 -22.559 1.00 39.12 95 CYS A O 1
#

Organism: NCBI:txid358040

Secondary structure (DSSP, 8-state):
--------------GGGEE-SSS---TT-BSSHHHHHHHHHHHHHHHHHHHHHHTT---TT------PPPEE-------SS-----SSTT-----

Foldseek 3Di:
DDDDDDDDDDDDDDQCLAEECPCDPPPNHHPDQVSSVVVVLVVVLVVVLVVCVVVVHDPPPDDDDDPDGHHYDDDPDPDDDDFDDPDDPDDTDDD

pLDDT: mean 70.78, std 15.74, range [38.56, 88.5]